Protein AF-D7A6M4-F1 (afdb_monomer)

Solvent-accessible surface area (backbone atoms only — not comparable to full-atom values): 3521 Å² total; per-residue (Å²): 132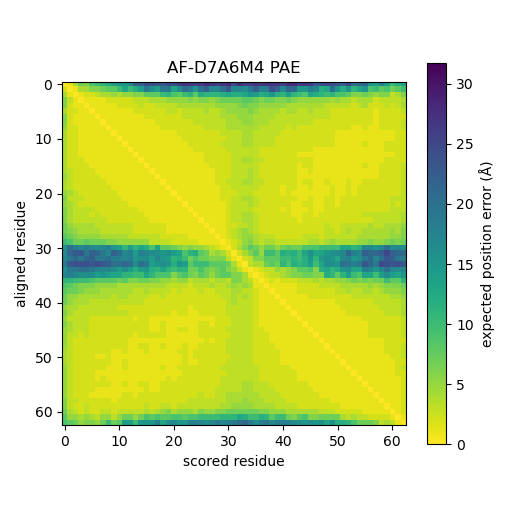,54,73,68,57,51,47,52,53,41,50,52,52,44,52,50,38,52,52,51,43,50,54,49,50,54,48,44,67,74,54,70,64,69,79,58,42,60,59,40,52,51,53,46,51,54,42,49,54,51,38,55,51,46,51,51,56,43,52,71,72,72,111

Organism: Ancylobacter novellus (strain ATCC 8093 / DSM 506 / JCM 20403 / CCM 1077 / IAM 12100 / NBRC 12443 / NCIMB 10456) (NCBI:txid639283)

Secondary structure (DSSP, 8-state):
--HHHHHHHHHHHHHHHHHHHHHHHHHHHHT-STHHHHHHHHHHHHHHHHHHHHHHHHHHHH-

Sequence (63 aa):
MSDAATLIELDERIAIARQNLSELTEQAAAFSGGADEERSAERIAEQQALLDNLIRQREALAE

Structure (mmCIF, N/CA/C/O backbone):
data_AF-D7A6M4-F1
#
_entry.id   AF-D7A6M4-F1
#
loop_
_atom_site.group_PDB
_atom_site.id
_atom_site.type_symbol
_atom_site.label_atom_id
_atom_site.label_alt_id
_atom_site.label_comp_id
_atom_site.label_asym_id
_atom_site.label_entity_id
_atom_site.label_seq_id
_atom_site.pdbx_PDB_ins_code
_atom_site.Cartn_x
_atom_site.Cartn_y
_atom_site.Cartn_z
_atom_site.occupancy
_atom_site.B_iso_or_equiv
_atom_site.auth_seq_id
_atom_site.auth_comp_id
_atom_site.auth_asym_id
_atom_site.auth_atom_id
_atom_site.pdbx_PDB_model_num
ATOM 1 N N . MET A 1 1 ? 10.615 8.981 -20.029 1.00 60.44 1 MET A N 1
ATOM 2 C CA . MET A 1 1 ? 11.080 8.095 -18.944 1.00 60.44 1 MET A CA 1
ATOM 3 C C . MET A 1 1 ? 11.502 6.795 -19.602 1.00 60.44 1 MET A C 1
ATOM 5 O O . MET A 1 1 ? 10.822 6.402 -20.540 1.00 60.44 1 MET A O 1
ATOM 9 N N . SER A 1 2 ? 12.632 6.197 -19.227 1.00 82.19 2 SER A N 1
ATOM 10 C CA . SER A 1 2 ? 12.940 4.827 -19.659 1.00 82.19 2 SER A CA 1
ATOM 11 C C . SER A 1 2 ? 12.064 3.842 -18.884 1.00 82.19 2 SER A C 1
ATOM 13 O O . SER A 1 2 ? 11.712 4.129 -17.739 1.00 82.19 2 SER A O 1
ATOM 15 N N . ASP A 1 3 ? 11.771 2.678 -19.464 1.00 87.00 3 ASP A N 1
ATOM 16 C CA . ASP A 1 3 ? 10.956 1.639 -18.811 1.00 87.00 3 ASP A CA 1
ATOM 17 C C . ASP A 1 3 ? 11.537 1.238 -17.444 1.00 87.00 3 ASP A C 1
ATOM 19 O O . ASP A 1 3 ? 10.809 1.063 -16.472 1.00 87.00 3 ASP A O 1
ATOM 23 N N . ALA A 1 4 ? 12.869 1.237 -17.320 1.00 91.12 4 ALA A N 1
ATOM 24 C CA . ALA A 1 4 ? 13.565 1.016 -16.053 1.00 91.12 4 ALA A CA 1
ATOM 25 C C . ALA A 1 4 ? 13.263 2.085 -14.983 1.00 91.12 4 ALA A C 1
ATOM 27 O O . ALA A 1 4 ? 13.092 1.747 -13.816 1.00 91.12 4 ALA A O 1
ATOM 28 N N . ALA A 1 5 ? 13.186 3.367 -15.357 1.00 94.00 5 ALA A N 1
ATOM 29 C CA . ALA A 1 5 ? 12.849 4.434 -14.411 1.00 94.00 5 ALA A CA 1
ATOM 30 C C . ALA A 1 5 ? 11.388 4.327 -13.947 1.00 94.00 5 ALA A C 1
ATOM 32 O O . ALA A 1 5 ? 11.100 4.533 -12.772 1.00 94.00 5 ALA A O 1
ATOM 33 N N . THR A 1 6 ? 10.479 3.949 -14.850 1.00 94.81 6 THR A N 1
ATOM 34 C CA . THR A 1 6 ? 9.068 3.725 -14.512 1.00 94.81 6 THR A CA 1
ATOM 35 C C . THR A 1 6 ? 8.875 2.478 -13.642 1.00 94.81 6 THR A C 1
ATOM 37 O O . THR A 1 6 ? 8.075 2.520 -12.712 1.00 94.81 6 THR A O 1
ATOM 40 N N . LEU A 1 7 ? 9.637 1.400 -13.862 1.00 95.75 7 LEU A N 1
ATOM 41 C CA . LEU A 1 7 ? 9.634 0.229 -12.974 1.00 95.75 7 LEU A CA 1
ATOM 42 C C . LEU A 1 7 ? 10.078 0.582 -11.548 1.00 95.75 7 LEU A C 1
ATOM 44 O O . LEU A 1 7 ? 9.423 0.162 -10.598 1.00 95.75 7 LEU A O 1
ATOM 48 N N . ILE A 1 8 ? 11.136 1.388 -11.397 1.00 96.69 8 ILE A N 1
ATOM 49 C CA . ILE A 1 8 ? 11.611 1.854 -10.082 1.00 96.69 8 ILE A CA 1
ATOM 50 C C . ILE A 1 8 ? 10.531 2.684 -9.378 1.00 96.69 8 ILE A C 1
ATOM 52 O O . ILE A 1 8 ? 10.234 2.441 -8.212 1.00 96.69 8 ILE A O 1
ATOM 56 N N . GLU A 1 9 ? 9.895 3.619 -10.088 1.00 96.94 9 GLU A N 1
ATOM 57 C CA . GLU A 1 9 ? 8.812 4.433 -9.523 1.00 96.94 9 GLU A CA 1
ATOM 58 C C . GLU A 1 9 ? 7.616 3.571 -9.080 1.00 96.94 9 GLU A C 1
ATOM 60 O O . GLU A 1 9 ? 7.037 3.786 -8.012 1.00 96.94 9 GLU A O 1
ATOM 65 N N . LEU A 1 10 ? 7.241 2.567 -9.881 1.00 97.69 10 LEU A N 1
ATOM 66 C CA . LEU A 1 10 ? 6.180 1.627 -9.520 1.00 97.69 10 LEU A CA 1
ATOM 67 C C . LEU A 1 10 ? 6.560 0.798 -8.288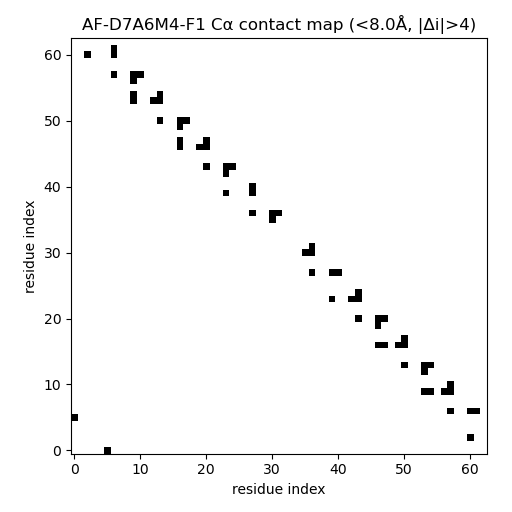 1.00 97.69 10 LEU A C 1
ATOM 69 O O . LEU A 1 10 ? 5.719 0.623 -7.407 1.00 97.69 10 LEU A O 1
ATOM 73 N N . ASP A 1 11 ? 7.810 0.345 -8.186 1.00 98.12 11 ASP A N 1
ATOM 74 C CA . ASP A 1 11 ? 8.320 -0.377 -7.017 1.00 98.12 11 ASP A CA 1
ATOM 75 C C . ASP A 1 11 ? 8.261 0.468 -5.736 1.00 98.12 11 ASP A C 1
ATOM 77 O O . ASP A 1 11 ? 7.784 -0.008 -4.701 1.00 98.12 11 ASP A O 1
ATOM 81 N N . GLU A 1 12 ? 8.655 1.741 -5.803 1.00 98.25 12 GLU A N 1
ATOM 82 C CA . GLU A 1 12 ? 8.552 2.677 -4.677 1.00 98.25 12 GLU A CA 1
ATOM 83 C C . GLU A 1 12 ? 7.095 2.884 -4.245 1.00 98.25 12 GLU A C 1
ATOM 85 O O . GLU A 1 12 ? 6.761 2.799 -3.059 1.00 98.25 12 GLU A O 1
ATOM 90 N N . ARG A 1 13 ? 6.189 3.089 -5.206 1.00 98.25 13 ARG A N 1
ATOM 91 C CA . ARG A 1 13 ? 4.756 3.270 -4.928 1.00 98.25 13 ARG A CA 1
ATOM 92 C C . ARG A 1 13 ? 4.118 2.012 -4.341 1.00 98.25 13 ARG A C 1
ATOM 94 O O . ARG A 1 13 ? 3.286 2.123 -3.441 1.00 98.25 13 ARG A O 1
ATOM 101 N N . ILE A 1 14 ? 4.512 0.827 -4.809 1.00 98.50 14 ILE A N 1
ATOM 102 C CA . ILE A 1 14 ? 4.080 -0.462 -4.251 1.00 98.50 14 ILE A CA 1
ATOM 103 C C . ILE A 1 14 ? 4.560 -0.607 -2.806 1.00 98.50 14 ILE A C 1
ATOM 105 O O . ILE A 1 14 ? 3.781 -1.026 -1.948 1.00 98.50 14 ILE A O 1
ATOM 109 N N . ALA A 1 15 ? 5.813 -0.247 -2.516 1.00 98.50 15 ALA A N 1
ATOM 110 C CA . ALA A 1 15 ? 6.354 -0.301 -1.161 1.00 98.50 15 ALA A CA 1
ATOM 111 C C . ALA A 1 15 ? 5.570 0.611 -0.203 1.00 98.50 15 ALA A C 1
ATOM 113 O O . ALA A 1 15 ? 5.168 0.166 0.872 1.00 98.50 15 ALA A O 1
ATOM 114 N N . ILE A 1 16 ? 5.266 1.843 -0.625 1.00 98.31 16 ILE A N 1
ATOM 115 C CA . ILE A 1 16 ? 4.444 2.786 0.148 1.00 98.31 16 ILE A CA 1
ATOM 116 C C . ILE A 1 16 ? 3.031 2.231 0.371 1.00 98.31 16 ILE A C 1
ATOM 118 O O . ILE A 1 16 ? 2.541 2.225 1.497 1.00 98.31 16 ILE A O 1
ATOM 122 N N . ALA A 1 17 ? 2.375 1.720 -0.676 1.00 97.94 17 ALA A N 1
ATOM 123 C CA . ALA A 1 17 ? 1.027 1.162 -0.562 1.00 97.94 17 ALA A CA 1
ATOM 124 C C . ALA A 1 17 ? 0.963 -0.035 0.406 1.00 97.94 17 ALA A C 1
ATOM 126 O O . ALA A 1 17 ? 0.008 -0.154 1.173 1.00 97.94 17 ALA A O 1
ATOM 127 N N . ARG A 1 18 ? 1.992 -0.895 0.418 1.00 98.44 18 ARG A N 1
ATOM 128 C CA . ARG A 1 18 ? 2.116 -2.009 1.375 1.00 98.44 18 ARG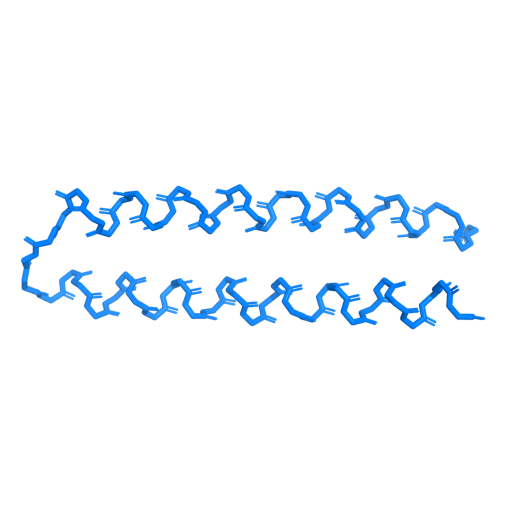 A CA 1
ATOM 129 C C . ARG A 1 18 ? 2.311 -1.524 2.809 1.00 98.44 18 ARG A C 1
ATOM 131 O O . ARG A 1 18 ? 1.666 -2.055 3.708 1.00 98.44 18 ARG A O 1
ATOM 138 N N . GLN A 1 19 ? 3.162 -0.518 3.012 1.00 98.44 19 GLN A N 1
ATOM 139 C CA . GLN A 1 19 ? 3.382 0.084 4.328 1.00 98.44 19 GLN A CA 1
ATOM 140 C C . GLN A 1 19 ? 2.078 0.676 4.881 1.00 98.44 19 GLN A C 1
ATOM 142 O O . GLN A 1 19 ? 1.669 0.333 5.988 1.00 98.44 19 GLN A O 1
ATOM 147 N N . ASN A 1 20 ? 1.366 1.461 4.068 1.00 97.50 20 ASN A N 1
ATOM 148 C CA . ASN A 1 20 ? 0.069 2.028 4.438 1.00 97.50 20 ASN A CA 1
ATOM 149 C C . ASN A 1 20 ? -0.947 0.942 4.814 1.00 97.50 20 ASN A C 1
ATOM 151 O O . ASN A 1 20 ? -1.684 1.093 5.784 1.00 97.50 20 ASN A O 1
ATOM 155 N N . LEU A 1 21 ? -1.001 -0.157 4.054 1.00 97.88 21 LEU A N 1
ATOM 156 C CA . LEU A 1 21 ? -1.919 -1.259 4.334 1.00 97.88 21 LEU A CA 1
ATOM 157 C C . LEU A 1 21 ? -1.603 -1.944 5.674 1.00 97.88 21 LEU A C 1
ATOM 159 O O . LEU A 1 21 ? -2.529 -2.267 6.419 1.00 97.88 21 LEU A O 1
ATOM 163 N N . SER A 1 22 ? -0.317 -2.129 6.000 1.00 97.56 22 SER A N 1
ATOM 164 C CA . SER A 1 22 ? 0.114 -2.665 7.301 1.00 97.56 22 SER A CA 1
ATOM 165 C C . SER A 1 22 ? -0.334 -1.755 8.440 1.00 97.56 22 SER A C 1
ATOM 167 O O . SER A 1 22 ? -1.008 -2.209 9.359 1.00 97.56 22 SER A O 1
ATOM 169 N N . GLU A 1 23 ? -0.057 -0.454 8.335 1.00 96.56 23 GLU A N 1
ATOM 170 C CA . GLU A 1 23 ? -0.438 0.533 9.349 1.00 96.56 23 GLU A CA 1
ATOM 171 C C . GLU A 1 23 ? -1.955 0.621 9.538 1.00 96.56 23 GLU A C 1
ATOM 173 O O . GLU A 1 23 ? -2.432 0.695 10.668 1.00 96.56 23 GLU A O 1
ATOM 178 N N . LEU A 1 24 ? -2.730 0.584 8.449 1.00 94.88 24 LEU A N 1
ATOM 179 C CA . LEU A 1 24 ? -4.194 0.572 8.516 1.00 94.88 24 LEU A CA 1
ATOM 180 C C . LEU A 1 24 ? -4.722 -0.701 9.180 1.00 94.88 24 LEU A C 1
ATOM 182 O O . LEU A 1 24 ? -5.661 -0.630 9.968 1.00 94.88 24 LEU A O 1
ATOM 186 N N . THR A 1 25 ? -4.110 -1.851 8.894 1.00 94.19 25 THR A 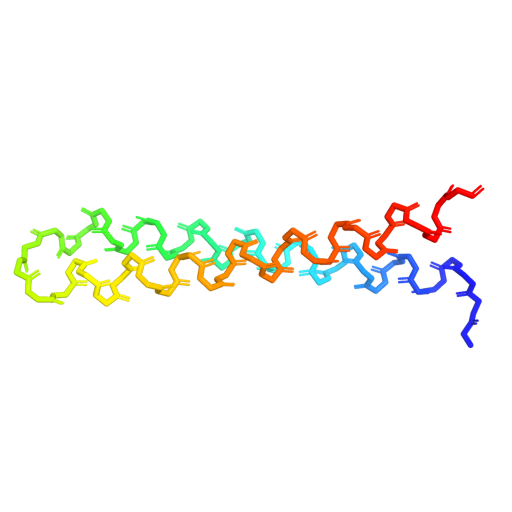N 1
ATOM 187 C CA . THR A 1 25 ? -4.485 -3.133 9.506 1.00 94.19 25 THR A CA 1
ATOM 188 C C . THR A 1 25 ? -4.169 -3.141 11.002 1.00 94.19 25 THR A C 1
ATOM 190 O O . THR A 1 25 ? -4.998 -3.564 11.805 1.00 94.19 25 THR A O 1
ATOM 193 N N . GLU A 1 26 ? -3.005 -2.622 11.395 1.00 94.06 26 GLU A N 1
ATOM 194 C CA . GLU A 1 26 ? -2.614 -2.466 12.799 1.00 94.06 26 GLU A CA 1
ATOM 195 C C . GLU A 1 26 ? -3.547 -1.502 13.545 1.00 94.06 26 GLU A C 1
ATOM 197 O O . GLU A 1 26 ? -3.998 -1.809 14.648 1.00 94.06 26 GLU A O 1
ATOM 202 N N . GLN A 1 27 ? -3.898 -0.367 12.931 1.00 91.12 27 GLN A N 1
ATOM 203 C CA . GLN A 1 27 ? -4.864 0.583 13.489 1.00 91.12 27 GLN A CA 1
ATOM 204 C C . GLN A 1 27 ? -6.247 -0.054 13.653 1.00 91.12 27 GLN A C 1
ATOM 206 O O . GLN A 1 27 ? -6.845 0.060 14.721 1.00 91.12 27 GLN A O 1
ATOM 211 N N . ALA A 1 28 ? -6.743 -0.762 12.635 1.00 91.00 28 ALA A N 1
ATOM 212 C CA . ALA A 1 28 ? -8.035 -1.442 12.697 1.00 91.00 28 ALA A CA 1
ATOM 213 C C . ALA A 1 28 ? -8.071 -2.501 13.812 1.00 91.00 28 ALA A C 1
ATOM 215 O O . ALA A 1 28 ? -9.062 -2.609 14.529 1.00 91.00 28 ALA A O 1
ATOM 216 N N . ALA A 1 29 ? -6.972 -3.238 14.001 1.00 89.00 29 ALA A N 1
ATOM 217 C CA . ALA A 1 29 ? -6.839 -4.203 15.089 1.00 89.00 29 ALA A CA 1
ATOM 218 C C . ALA A 1 29 ? -6.773 -3.532 16.475 1.00 89.00 29 ALA A C 1
ATOM 220 O O . ALA A 1 29 ? -7.277 -4.089 17.447 1.00 89.00 29 ALA A O 1
ATOM 221 N N . ALA A 1 30 ? -6.168 -2.344 16.578 1.00 87.00 30 ALA A N 1
ATOM 222 C CA . ALA A 1 30 ? -6.050 -1.599 17.832 1.00 87.00 30 ALA A CA 1
ATOM 223 C C . ALA A 1 30 ? -7.358 -0.906 18.262 1.00 87.00 30 ALA A C 1
ATOM 225 O O . ALA A 1 30 ? -7.608 -0.769 19.460 1.00 87.00 30 ALA A O 1
ATOM 226 N N . PHE A 1 31 ? -8.188 -0.474 17.307 1.00 74.94 31 PHE A N 1
ATOM 227 C CA . PHE A 1 31 ? -9.432 0.272 17.546 1.00 74.94 31 PHE A CA 1
ATOM 228 C C . PHE A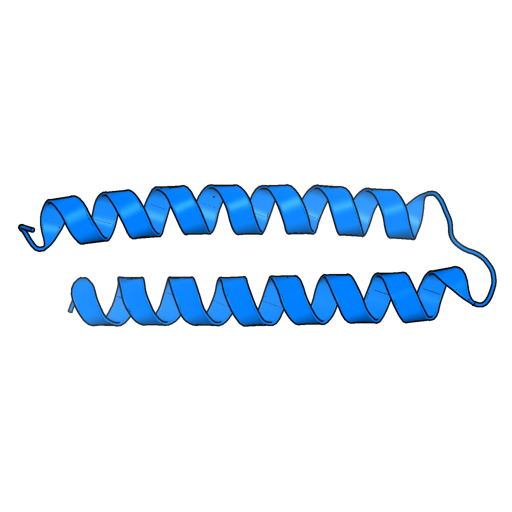 1 31 ? -10.706 -0.569 17.356 1.00 74.94 31 PHE A C 1
ATOM 230 O O . PHE A 1 31 ? -11.765 -0.013 17.075 1.00 74.94 31 PHE A O 1
ATOM 237 N N . SER A 1 32 ? -10.640 -1.896 17.523 1.00 68.44 32 SER A N 1
ATOM 238 C CA . SER A 1 32 ? -11.803 -2.772 17.321 1.00 68.44 32 SER A CA 1
ATOM 239 C C . SER A 1 32 ? -12.967 -2.417 18.268 1.00 68.44 32 SER A C 1
ATOM 241 O O . SER A 1 32 ? -12.894 -2.669 19.478 1.00 68.44 32 SER A O 1
ATOM 243 N N . GLY A 1 33 ? -14.027 -1.819 17.716 1.00 67.19 33 GLY A N 1
ATOM 244 C CA . GLY A 1 33 ? -15.312 -1.579 18.368 1.00 67.19 33 GLY A CA 1
ATOM 245 C C . GLY A 1 33 ? -16.161 -0.494 17.686 1.00 67.19 33 GLY A C 1
ATOM 246 O O . GLY A 1 33 ? -15.815 0.682 17.704 1.00 67.19 33 GLY A O 1
ATOM 247 N N . GLY A 1 34 ? -17.340 -0.858 17.168 1.00 71.94 34 GLY A N 1
ATOM 248 C CA . GLY A 1 34 ? -18.358 0.092 16.685 1.00 71.94 34 GLY A CA 1
ATOM 249 C C . GLY A 1 34 ? -18.173 0.568 15.235 1.00 71.94 34 GLY A C 1
ATOM 250 O O . GLY A 1 34 ? -17.568 -0.116 14.418 1.00 71.94 34 GLY A O 1
ATOM 251 N N . ALA A 1 35 ? -18.724 1.743 14.900 1.00 70.12 35 ALA A N 1
ATOM 252 C CA . ALA A 1 35 ? -18.743 2.304 13.536 1.00 70.12 35 ALA A CA 1
ATOM 253 C C . ALA A 1 35 ? -17.347 2.575 12.929 1.00 70.12 35 ALA A C 1
ATOM 255 O O . ALA A 1 35 ? -17.225 2.782 11.721 1.00 70.12 35 ALA A O 1
ATOM 256 N N . ASP A 1 36 ? -16.295 2.565 13.750 1.00 77.25 36 ASP A N 1
ATOM 257 C CA . ASP A 1 36 ? -14.914 2.745 13.302 1.00 77.25 36 ASP A CA 1
ATOM 258 C C . ASP A 1 36 ? -14.352 1.499 12.589 1.00 77.25 36 ASP A C 1
ATOM 260 O O . ASP A 1 36 ? -13.436 1.628 11.772 1.00 77.25 36 ASP A O 1
ATOM 264 N N . GLU A 1 37 ? -14.927 0.308 12.810 1.00 83.38 37 GLU A N 1
ATOM 265 C CA . GLU A 1 37 ? -14.521 -0.927 12.121 1.00 83.38 37 GLU A CA 1
ATOM 266 C C . GLU A 1 37 ? -14.892 -0.913 10.634 1.00 83.38 37 GLU A C 1
ATOM 268 O O . GLU A 1 37 ? -14.053 -1.232 9.792 1.00 83.38 37 GLU A O 1
ATOM 273 N N . GLU A 1 38 ? -16.112 -0.490 10.291 1.00 87.94 38 GLU A N 1
ATOM 274 C CA . GLU A 1 38 ? -16.587 -0.446 8.900 1.00 87.94 38 GLU A CA 1
ATOM 275 C C . GLU A 1 38 ? -15.789 0.577 8.081 1.00 87.94 38 GLU A C 1
ATOM 277 O O . GLU A 1 38 ? -15.255 0.248 7.023 1.00 87.94 38 GLU A O 1
ATOM 282 N N . ARG A 1 39 ? -15.568 1.779 8.633 1.00 89.12 39 ARG A N 1
ATOM 283 C CA . ARG A 1 39 ? -14.709 2.799 8.010 1.00 89.12 39 ARG A CA 1
ATOM 284 C C . ARG A 1 39 ? -13.261 2.324 7.851 1.00 89.12 39 ARG A C 1
ATOM 286 O O . ARG A 1 39 ? -12.600 2.680 6.874 1.00 89.12 39 ARG 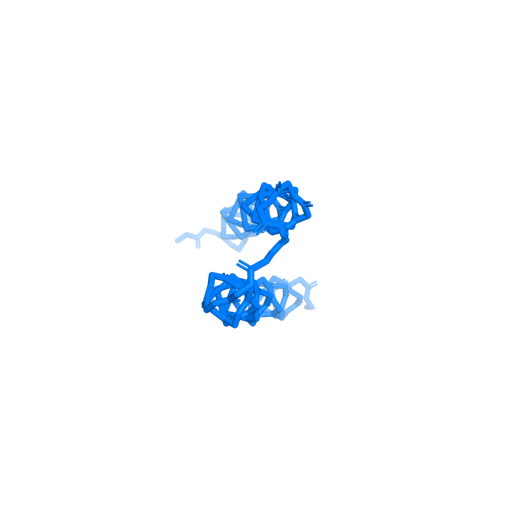A O 1
ATOM 293 N N . SER A 1 40 ? -12.735 1.564 8.812 1.00 91.44 40 SER A N 1
ATOM 294 C CA . SER A 1 40 ? -11.372 1.026 8.713 1.00 91.44 40 SER A CA 1
ATOM 295 C C . SER A 1 40 ? -11.285 -0.060 7.641 1.00 91.44 40 SER A C 1
ATOM 297 O O . SER A 1 40 ? -10.345 -0.053 6.847 1.00 91.44 40 SER A O 1
ATOM 299 N N . ALA A 1 41 ? -12.291 -0.934 7.555 1.00 92.25 41 ALA A N 1
ATOM 300 C CA . ALA A 1 41 ? -12.391 -1.962 6.525 1.00 92.25 41 ALA A CA 1
ATOM 301 C C . ALA A 1 41 ? -12.505 -1.364 5.112 1.00 92.25 41 ALA A C 1
ATOM 303 O O . ALA A 1 41 ? -11.808 -1.821 4.206 1.00 92.25 41 ALA A O 1
ATOM 304 N N . GLU A 1 42 ? -13.310 -0.311 4.927 1.00 94.69 42 GLU A N 1
ATOM 305 C CA . GLU A 1 42 ? -13.415 0.413 3.652 1.00 94.69 42 GLU A CA 1
ATOM 306 C C . GLU A 1 42 ? -12.058 0.977 3.209 1.00 94.69 42 GLU A C 1
ATOM 308 O O . GLU A 1 42 ? -11.612 0.721 2.091 1.00 94.69 42 GLU A O 1
ATOM 313 N N . ARG A 1 43 ? -11.340 1.666 4.105 1.00 94.81 43 ARG A N 1
ATOM 314 C CA . ARG A 1 43 ? -10.015 2.236 3.797 1.00 94.81 43 ARG A CA 1
ATOM 315 C C . ARG A 1 43 ? -8.974 1.165 3.467 1.00 94.81 43 ARG A C 1
ATOM 317 O O . ARG A 1 43 ? -8.149 1.367 2.577 1.00 94.81 43 ARG A O 1
ATOM 324 N N . ILE A 1 44 ? -9.002 0.030 4.168 1.00 96.44 44 ILE A N 1
ATOM 325 C CA . ILE A 1 44 ? -8.137 -1.121 3.868 1.00 96.44 44 ILE A CA 1
ATOM 326 C C . ILE A 1 44 ? -8.454 -1.666 2.469 1.00 96.44 44 ILE A C 1
ATOM 328 O O . ILE A 1 44 ? -7.533 -1.896 1.685 1.00 96.44 44 ILE A O 1
ATOM 332 N N . ALA A 1 45 ? -9.735 -1.823 2.125 1.00 97.38 45 ALA A N 1
ATOM 333 C CA . ALA A 1 45 ? -10.156 -2.312 0.813 1.00 97.38 45 ALA A CA 1
ATOM 334 C C . ALA A 1 45 ? -9.733 -1.369 -0.327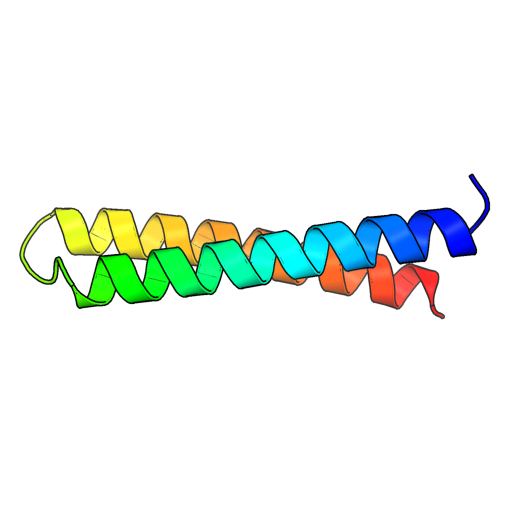 1.00 97.38 45 ALA A C 1
ATOM 336 O O . ALA A 1 45 ? -9.220 -1.826 -1.350 1.00 97.38 45 ALA A O 1
ATOM 337 N N . GLU A 1 46 ? -9.875 -0.055 -0.141 1.00 97.56 46 GLU A N 1
ATOM 338 C CA . GLU A 1 46 ? -9.397 0.953 -1.095 1.00 97.56 46 GLU A CA 1
ATOM 339 C C . GLU A 1 46 ? -7.875 0.874 -1.294 1.00 97.56 46 GLU A C 1
ATOM 341 O O . GLU A 1 46 ? -7.385 0.874 -2.428 1.00 97.56 46 GLU A O 1
ATOM 346 N N . GLN A 1 47 ? -7.115 0.756 -0.199 1.00 97.81 47 GLN A N 1
ATOM 347 C CA . GLN A 1 47 ? -5.657 0.674 -0.260 1.00 97.81 47 GLN A CA 1
ATOM 348 C C . GLN A 1 47 ? -5.181 -0.631 -0.918 1.00 97.81 47 GLN A C 1
ATOM 350 O O . GLN A 1 47 ? -4.200 -0.605 -1.671 1.00 97.81 47 GLN A O 1
ATOM 355 N N . GLN A 1 48 ? -5.887 -1.743 -0.694 1.00 98.31 48 GLN A N 1
ATOM 356 C CA . GLN A 1 48 ? -5.631 -3.016 -1.368 1.00 98.31 48 GLN A CA 1
ATOM 357 C C . GLN A 1 48 ? -5.902 -2.914 -2.876 1.00 98.31 48 GLN A C 1
ATOM 359 O O . GLN A 1 48 ? -5.058 -3.311 -3.675 1.00 98.31 48 GLN A O 1
ATOM 364 N N . ALA A 1 49 ? -7.023 -2.311 -3.285 1.00 98.44 49 ALA A N 1
ATOM 365 C CA . ALA A 1 49 ? -7.348 -2.135 -4.702 1.00 98.44 49 ALA A CA 1
ATOM 366 C C . ALA A 1 49 ? -6.309 -1.269 -5.438 1.00 98.44 49 ALA A C 1
ATOM 368 O O . ALA A 1 49 ? -5.945 -1.560 -6.584 1.00 98.44 49 ALA A O 1
ATOM 369 N N . LEU A 1 50 ? -5.796 -0.226 -4.776 1.00 98.00 50 LEU A N 1
ATOM 370 C CA . LEU A 1 50 ? -4.687 0.579 -5.289 1.00 98.00 50 LEU A CA 1
ATOM 371 C C . LEU A 1 50 ? -3.410 -0.260 -5.441 1.00 98.00 50 LEU A C 1
ATOM 373 O O . LEU A 1 50 ? -2.768 -0.202 -6.490 1.00 98.00 50 LEU A O 1
ATOM 377 N N . LEU A 1 51 ? -3.051 -1.050 -4.426 1.00 98.50 51 LEU A N 1
ATOM 378 C CA . LEU A 1 51 ? -1.879 -1.926 -4.473 1.00 98.50 51 LEU A CA 1
ATOM 379 C C . LEU A 1 51 ? -1.972 -2.930 -5.635 1.00 98.50 51 LEU A C 1
ATOM 381 O O . LEU A 1 51 ? -1.027 -3.053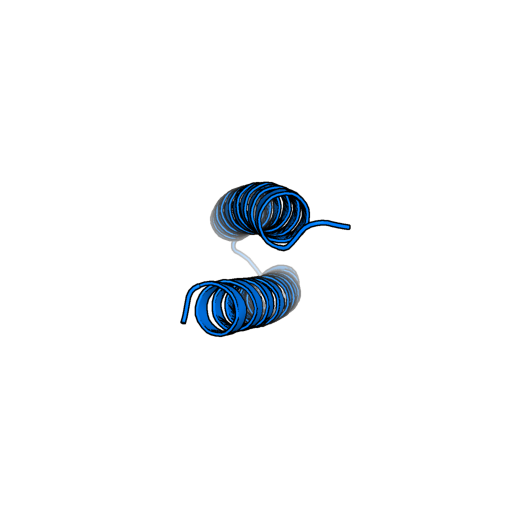 -6.413 1.00 98.50 51 LEU A O 1
ATOM 385 N N . ASP A 1 52 ? -3.123 -3.574 -5.812 1.00 98.56 52 ASP A N 1
ATOM 386 C CA . ASP A 1 52 ? -3.361 -4.533 -6.897 1.00 98.56 52 ASP A CA 1
ATOM 387 C C . ASP A 1 52 ? -3.280 -3.874 -8.281 1.00 98.56 52 ASP A C 1
ATOM 389 O O . ASP A 1 52 ? -2.866 -4.484 -9.269 1.00 98.56 52 ASP A O 1
ATOM 393 N N . ASN A 1 53 ? -3.700 -2.613 -8.392 1.00 98.31 53 ASN A N 1
ATOM 394 C CA . ASN A 1 53 ? -3.563 -1.855 -9.628 1.00 98.31 53 ASN A CA 1
ATOM 395 C C . ASN A 1 53 ? -2.096 -1.506 -9.931 1.00 98.31 53 ASN A C 1
ATOM 397 O O . ASN A 1 53 ? -1.675 -1.637 -11.079 1.00 98.31 53 ASN A O 1
ATOM 401 N N . LEU A 1 54 ? -1.314 -1.115 -8.922 1.00 98.25 54 LEU A N 1
ATOM 402 C CA . LEU A 1 54 ? 0.114 -0.823 -9.078 1.00 98.25 54 LEU A CA 1
ATOM 403 C C . LEU A 1 54 ? 0.915 -2.070 -9.469 1.00 98.25 54 LEU A C 1
ATOM 405 O O . LEU A 1 54 ? 1.755 -1.998 -10.364 1.00 98.25 54 LEU A O 1
ATOM 409 N N . ILE A 1 55 ? 0.623 -3.217 -8.847 1.00 98.00 55 ILE A N 1
ATOM 410 C CA . ILE A 1 55 ? 1.256 -4.499 -9.185 1.00 98.00 55 ILE A CA 1
ATOM 411 C C . ILE A 1 55 ? 0.975 -4.861 -10.645 1.00 98.00 55 ILE A C 1
ATOM 413 O O . ILE A 1 55 ? 1.916 -5.118 -11.389 1.00 98.00 55 ILE A O 1
ATOM 417 N N . ARG A 1 56 ? -0.285 -4.774 -11.093 1.00 97.81 56 ARG A N 1
ATOM 418 C CA . ARG A 1 56 ? -0.643 -5.048 -12.496 1.00 97.81 56 ARG A CA 1
ATOM 419 C C . ARG A 1 56 ? 0.065 -4.126 -13.489 1.00 97.81 56 ARG A C 1
ATOM 421 O O . ARG A 1 56 ? 0.503 -4.588 -14.535 1.00 97.81 56 ARG A O 1
ATOM 428 N N . GLN A 1 57 ? 0.189 -2.834 -13.175 1.00 96.75 57 GLN A N 1
ATOM 429 C CA . GLN A 1 57 ? 0.942 -1.896 -14.017 1.00 96.75 57 GLN A CA 1
ATOM 430 C C . GLN A 1 57 ? 2.421 -2.281 -14.115 1.00 96.75 57 GLN A C 1
ATOM 432 O O . GLN A 1 57 ? 3.003 -2.210 -15.193 1.00 96.75 57 GLN A O 1
ATOM 437 N N . ARG A 1 58 ? 3.022 -2.700 -12.997 1.00 97.00 58 ARG A N 1
ATOM 438 C CA . ARG A 1 58 ? 4.418 -3.138 -12.958 1.00 97.00 58 ARG A CA 1
ATOM 439 C C . ARG A 1 58 ? 4.633 -4.421 -13.753 1.00 97.00 58 ARG A C 1
ATOM 441 O O . ARG A 1 58 ? 5.601 -4.504 -14.497 1.00 97.00 58 ARG A O 1
ATOM 448 N N . GLU A 1 59 ? 3.753 -5.404 -13.590 1.00 96.25 59 GLU A N 1
ATOM 449 C CA . GLU A 1 59 ? 3.808 -6.675 -14.320 1.00 96.25 59 GLU A CA 1
ATOM 450 C C . GLU A 1 59 ? 3.695 -6.451 -15.829 1.00 96.25 59 GLU A C 1
ATOM 452 O O . GLU A 1 59 ? 4.539 -6.937 -16.570 1.00 96.25 59 GLU A O 1
ATOM 457 N N . ALA A 1 60 ? 2.747 -5.620 -16.271 1.00 95.00 60 ALA A N 1
ATOM 458 C CA . ALA A 1 60 ? 2.572 -5.286 -17.686 1.00 95.00 60 ALA A CA 1
ATOM 459 C C . ALA A 1 60 ? 3.765 -4.534 -18.309 1.00 95.00 60 ALA A C 1
ATOM 461 O O . ALA A 1 60 ? 3.903 -4.517 -19.527 1.00 95.00 60 ALA A O 1
ATOM 462 N N . LEU A 1 61 ? 4.599 -3.879 -17.493 1.00 92.56 61 LEU A N 1
ATOM 463 C CA . LEU A 1 61 ? 5.817 -3.198 -17.945 1.00 92.56 61 LEU A CA 1
ATOM 464 C C . LEU A 1 61 ? 7.055 -4.111 -17.908 1.00 92.56 61 LEU A C 1
ATOM 466 O O . LEU A 1 61 ? 8.086 -3.772 -18.484 1.00 92.56 61 LEU A O 1
ATOM 470 N N . ALA A 1 62 ? 6.976 -5.233 -17.190 1.00 87.38 62 ALA A N 1
ATOM 471 C CA . ALA A 1 62 ? 8.056 -6.205 -17.057 1.00 87.38 62 ALA A CA 1
ATOM 472 C C . ALA A 1 62 ? 7.943 -7.389 -18.043 1.00 87.38 62 ALA A C 1
ATOM 474 O O . ALA A 1 62 ? 8.887 -8.180 -18.111 1.00 87.38 62 ALA A O 1
ATOM 475 N N . 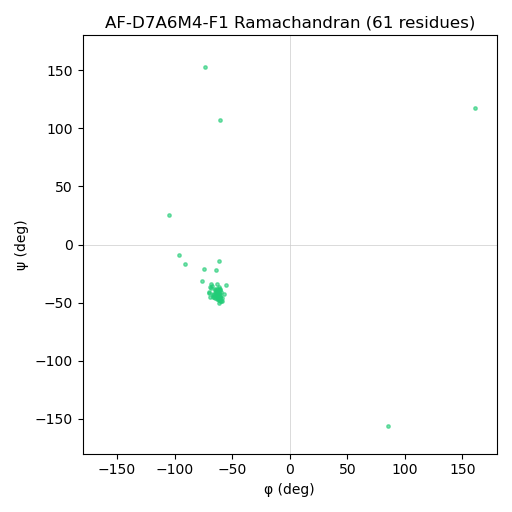GLU A 1 63 ? 6.818 -7.517 -18.760 1.00 77.44 63 GLU A N 1
ATOM 476 C CA . GLU A 1 63 ? 6.620 -8.424 -19.910 1.00 77.44 63 GLU A CA 1
ATOM 477 C C . GLU A 1 63 ? 7.281 -7.898 -21.193 1.00 77.44 63 GLU A C 1
ATOM 479 O O . GLU A 1 63 ? 7.876 -8.733 -21.916 1.00 77.44 63 GLU A O 1
#

Mean predicted aligned error: 4.0 Å

Foldseek 3Di:
DPLVVVLVVLVVVLVVLVVVLVVLVVVLVVPPDDPVNVVSVVVSVVSVVVNVVSVVVNVVSVD

pLDDT: mean 91.93, std 9.08, range [60.44, 98.56]

Radius of gyration: 14.62 Å; Cα contacts (8 Å, |Δi|>4): 33; chains: 1; bounding box: 32×16×38 Å

Nearest PDB structures (foldseek):
  4afl-assembly2_F  TM=9.427E-01  e=2.222E+00  Homo sapiens
  7p47-assembly1_B  TM=9.258E-01  e=2.712E+00  Saccharomyces cerevisiae
  4l0r-assembly1_A  TM=9.642E-01  e=4.933E+00  Homo sapiens
  4l0r-assembly1_B  TM=9.183E-01  e=6.435E+00  Homo sapiens
  8ibh-assembly1_A-2  TM=9.430E-01  e=7.350E+00  Homo sapiens